Protein AF-A0A8J2LJI3-F1 (afdb_monomer_lite)

Structure (mmCIF, N/CA/C/O backbone):
data_AF-A0A8J2LJI3-F1
#
_entry.id   AF-A0A8J2LJI3-F1
#
loop_
_atom_site.group_PDB
_atom_site.id
_atom_site.type_symbol
_atom_site.label_atom_id
_atom_site.label_alt_id
_atom_site.label_comp_id
_atom_site.label_asym_id
_atom_site.label_entity_id
_atom_site.label_seq_id
_atom_site.pdbx_PDB_ins_code
_atom_site.Cartn_x
_atom_site.Cartn_y
_atom_site.Cartn_z
_atom_site.occupancy
_atom_site.B_iso_or_equiv
_atom_site.auth_seq_id
_atom_site.auth_comp_id
_atom_site.auth_asym_id
_atom_site.auth_atom_id
_atom_site.pdbx_PDB_model_num
ATOM 1 N N . MET A 1 1 ? -12.147 -5.013 14.996 1.00 59.78 1 MET A N 1
ATOM 2 C CA . MET A 1 1 ? -11.585 -4.002 14.068 1.00 59.78 1 MET A CA 1
ATOM 3 C C . MET A 1 1 ? -12.174 -2.589 14.202 1.00 59.78 1 MET A C 1
ATOM 5 O O . MET A 1 1 ? -11.550 -1.681 13.674 1.00 59.78 1 MET A O 1
ATOM 9 N N . GLY A 1 2 ? -13.312 -2.372 14.882 1.00 60.56 2 GLY A N 1
ATOM 10 C CA . GLY A 1 2 ? -14.102 -1.127 14.779 1.00 60.56 2 GLY A CA 1
ATOM 11 C C . GLY A 1 2 ? -13.664 0.107 15.585 1.00 60.56 2 GLY A C 1
ATOM 12 O O . GLY A 1 2 ? -14.328 1.127 15.462 1.00 60.56 2 GLY A O 1
ATOM 13 N N . ASP A 1 3 ? -12.572 0.053 16.354 1.00 86.00 3 ASP A N 1
ATOM 14 C CA . ASP A 1 3 ? -12.211 1.134 17.299 1.00 86.00 3 ASP A CA 1
ATOM 15 C C . ASP A 1 3 ? -10.956 1.935 16.895 1.00 86.00 3 ASP A C 1
ATOM 17 O O . ASP A 1 3 ? -10.432 2.722 17.683 1.00 86.00 3 ASP A O 1
ATOM 21 N N . PHE A 1 4 ? -10.426 1.714 15.685 1.00 94.50 4 PHE A N 1
ATOM 22 C CA . PHE A 1 4 ? -9.164 2.313 15.241 1.00 94.50 4 PHE A CA 1
ATOM 23 C C . PHE A 1 4 ? -9.237 2.843 13.809 1.00 94.50 4 PHE A C 1
ATOM 25 O O . PHE A 1 4 ? -9.877 2.260 12.937 1.00 94.50 4 PHE A O 1
ATOM 32 N N . TYR A 1 5 ? -8.485 3.911 13.573 1.00 95.69 5 TYR A N 1
ATOM 33 C CA . TYR A 1 5 ? -8.120 4.430 12.266 1.00 95.69 5 TYR A CA 1
ATOM 34 C C . TYR A 1 5 ? -6.798 3.811 11.818 1.00 95.69 5 TYR A C 1
ATOM 36 O O . TYR A 1 5 ? -5.871 3.644 12.619 1.00 95.69 5 TYR A O 1
ATOM 44 N N . TYR A 1 6 ? -6.707 3.520 10.524 1.00 96.94 6 TYR A N 1
ATOM 45 C CA . TYR A 1 6 ? -5.521 2.954 9.899 1.00 96.94 6 TYR A CA 1
ATOM 46 C C . TYR A 1 6 ? -5.022 3.876 8.796 1.00 96.94 6 TYR A C 1
ATOM 48 O O . TYR A 1 6 ? -5.818 4.426 8.039 1.00 96.94 6 TYR A O 1
ATOM 56 N N . LEU A 1 7 ? -3.705 4.030 8.706 1.00 97.69 7 LEU A N 1
ATOM 57 C CA . LEU A 1 7 ? -3.050 4.809 7.662 1.00 97.69 7 LEU A CA 1
ATOM 58 C C . LEU A 1 7 ? -1.906 3.980 7.079 1.00 97.69 7 LEU A C 1
ATOM 60 O O . LEU A 1 7 ? -0.975 3.624 7.799 1.00 97.69 7 LEU A O 1
ATOM 64 N N . ALA A 1 8 ? -1.989 3.670 5.789 1.00 98.06 8 ALA A N 1
ATOM 65 C CA . ALA A 1 8 ? -0.922 3.024 5.036 1.00 98.06 8 ALA A CA 1
ATOM 66 C C . ALA A 1 8 ? -0.092 4.100 4.328 1.00 98.06 8 ALA A C 1
ATOM 68 O O . ALA A 1 8 ? -0.652 4.952 3.641 1.00 98.06 8 ALA A O 1
ATOM 69 N N . ILE A 1 9 ? 1.228 4.087 4.511 1.00 97.81 9 ILE A N 1
ATOM 70 C CA . ILE A 1 9 ? 2.137 5.043 3.869 1.00 97.81 9 ILE A CA 1
ATOM 71 C C . ILE A 1 9 ? 3.391 4.361 3.346 1.00 97.81 9 ILE A C 1
ATOM 73 O O . ILE A 1 9 ? 3.904 3.412 3.944 1.00 97.81 9 ILE A O 1
ATOM 77 N N . SER A 1 10 ? 3.923 4.925 2.271 1.00 98.06 10 SER A N 1
ATOM 78 C CA . SER A 1 10 ? 5.259 4.618 1.783 1.00 98.06 10 SER A CA 1
ATOM 79 C C . SER A 1 10 ? 6.309 5.297 2.659 1.00 98.06 10 SER A C 1
ATOM 81 O O . SER A 1 10 ? 6.195 6.467 3.029 1.00 98.06 10 SER A O 1
ATOM 83 N N . THR A 1 11 ? 7.342 4.549 3.009 1.00 98.06 11 THR A N 1
ATOM 84 C CA . THR A 1 11 ? 8.445 4.959 3.885 1.00 98.06 11 THR A CA 1
ATOM 85 C C . THR A 1 11 ? 9.757 4.400 3.343 1.00 98.06 11 THR A C 1
ATOM 87 O O . THR A 1 11 ? 9.746 3.669 2.355 1.00 98.06 11 THR A O 1
ATOM 90 N N . ASN A 1 12 ? 10.887 4.764 3.962 1.00 97.81 12 ASN A N 1
ATOM 91 C CA . ASN A 1 12 ? 12.211 4.271 3.569 1.00 97.81 12 ASN A CA 1
ATOM 92 C C . ASN A 1 12 ? 12.487 4.463 2.065 1.00 97.81 12 ASN A C 1
ATOM 94 O O . ASN A 1 12 ? 12.695 3.501 1.333 1.00 97.81 12 ASN A O 1
ATOM 98 N N . LEU A 1 13 ? 12.403 5.717 1.604 1.00 97.19 13 LEU A N 1
ATOM 99 C CA . LEU A 1 13 ? 12.570 6.073 0.188 1.00 97.19 13 LEU A CA 1
ATOM 100 C C . LEU A 1 13 ? 11.671 5.242 -0.747 1.00 97.19 13 LEU A C 1
ATOM 102 O O . LEU A 1 13 ? 12.104 4.828 -1.812 1.00 97.19 13 LEU A O 1
ATOM 106 N N . GLU A 1 14 ? 10.426 4.994 -0.324 1.00 98.12 14 GLU A N 1
ATOM 107 C CA . GLU A 1 14 ? 9.416 4.269 -1.108 1.00 98.12 14 GLU A C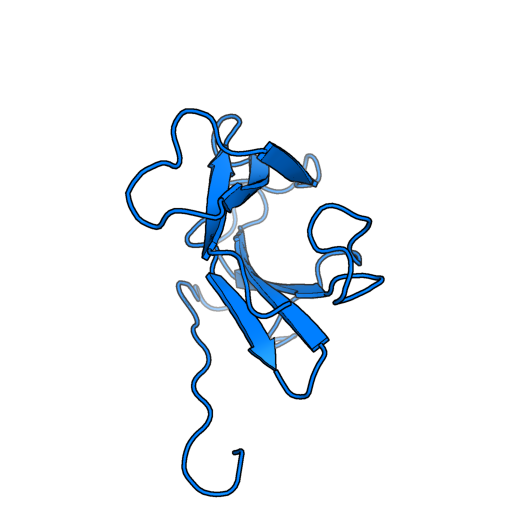A 1
ATOM 108 C C . GLU A 1 14 ? 9.735 2.778 -1.318 1.00 98.12 14 GLU A C 1
ATOM 110 O O . GLU A 1 14 ? 9.304 2.175 -2.300 1.00 98.12 14 GLU A O 1
ATOM 115 N N . HIS A 1 15 ? 10.448 2.160 -0.371 1.00 98.44 15 HIS A N 1
ATOM 116 C CA . HIS A 1 15 ? 10.664 0.709 -0.330 1.00 98.44 15 HIS A CA 1
ATOM 117 C C . HIS A 1 15 ? 9.806 -0.014 0.711 1.00 98.44 15 HIS A C 1
ATOM 119 O O . HIS A 1 15 ? 9.561 -1.213 0.573 1.00 98.44 15 HIS A O 1
ATOM 125 N N . ASP A 1 16 ? 9.324 0.700 1.730 1.00 98.75 16 ASP A N 1
ATOM 126 C CA . ASP A 1 16 ? 8.562 0.108 2.829 1.00 98.75 16 ASP A CA 1
ATOM 127 C C . ASP A 1 16 ? 7.121 0.607 2.845 1.00 98.75 16 ASP A C 1
ATOM 129 O O . ASP A 1 16 ? 6.868 1.814 2.898 1.00 98.75 16 ASP A O 1
ATOM 133 N N . LEU A 1 17 ? 6.178 -0.331 2.906 1.00 98.75 17 LEU A N 1
ATOM 134 C CA . LEU A 1 17 ? 4.787 -0.074 3.246 1.00 98.75 17 LEU A CA 1
ATOM 135 C C . LEU A 1 17 ? 4.645 -0.143 4.767 1.00 98.75 17 LEU A C 1
ATOM 137 O O . LEU A 1 17 ? 4.669 -1.223 5.365 1.00 98.75 17 LEU A O 1
ATOM 141 N N . THR A 1 18 ? 4.485 1.018 5.400 1.00 98.75 18 THR A N 1
ATOM 142 C CA . THR A 1 18 ? 4.253 1.125 6.842 1.00 98.75 18 THR A CA 1
ATOM 143 C C . THR A 1 18 ? 2.771 1.336 7.122 1.00 98.75 18 THR A C 1
ATOM 145 O O . THR A 1 18 ? 2.169 2.298 6.644 1.00 98.75 18 THR A O 1
ATOM 148 N N . LEU A 1 19 ? 2.193 0.463 7.947 1.00 98.56 19 LEU A N 1
ATOM 149 C CA . LEU A 1 19 ? 0.840 0.605 8.468 1.00 98.56 19 LEU A CA 1
ATOM 150 C C . LEU A 1 19 ? 0.880 1.241 9.858 1.00 98.56 19 LEU A C 1
ATOM 152 O O . LEU A 1 19 ? 1.571 0.754 10.753 1.00 98.56 19 LEU A O 1
ATOM 156 N N . LEU A 1 20 ? 0.120 2.317 10.039 1.00 98.31 20 LEU A N 1
ATOM 157 C CA . LEU A 1 20 ? -0.086 2.995 11.311 1.00 98.31 20 LEU A CA 1
ATOM 158 C C . LEU A 1 20 ? -1.500 2.713 11.815 1.00 98.31 20 LEU A C 1
ATOM 160 O O . LEU A 1 20 ? -2.448 2.687 11.032 1.00 98.31 20 LEU A O 1
ATOM 164 N N . LYS A 1 21 ? -1.641 2.560 13.131 1.00 96.69 21 LYS A N 1
ATOM 165 C CA . LYS A 1 21 ? -2.905 2.313 13.830 1.00 96.69 21 LYS A CA 1
ATOM 166 C C . LYS A 1 21 ? -3.077 3.334 14.952 1.00 96.69 21 LYS A C 1
ATOM 168 O O . LYS A 1 21 ? -2.208 3.464 15.815 1.00 96.69 21 LYS A O 1
ATOM 173 N N . SER A 1 22 ? -4.204 4.042 14.966 1.00 96.38 22 SER A N 1
ATOM 174 C CA . SER A 1 22 ? -4.508 5.049 15.989 1.00 96.38 22 SER A CA 1
ATOM 175 C C . SER A 1 22 ? -5.971 4.999 16.421 1.00 96.38 22 SER A C 1
ATOM 177 O O . SER A 1 22 ? -6.839 4.873 15.563 1.00 96.38 22 SER A O 1
ATOM 179 N N . PRO A 1 23 ? -6.296 5.144 17.718 1.00 95.00 23 PRO A N 1
ATOM 180 C CA . PRO A 1 23 ? -7.682 5.328 18.150 1.00 95.00 23 PRO A CA 1
ATOM 181 C C . PRO A 1 23 ? -8.226 6.728 17.802 1.00 95.00 23 PRO A C 1
ATOM 183 O O . PRO A 1 23 ? -9.422 6.973 17.922 1.00 95.00 23 PRO A O 1
ATOM 186 N N . TYR A 1 24 ? -7.370 7.657 17.353 1.00 94.25 24 TYR A N 1
ATOM 187 C CA . TYR A 1 24 ? -7.747 9.037 17.052 1.00 94.25 24 TYR A CA 1
ATOM 188 C C . TYR A 1 24 ? -7.389 9.415 15.615 1.00 94.25 24 TYR A C 1
ATOM 190 O O . TYR A 1 24 ? -6.217 9.391 15.236 1.00 94.25 24 TYR A O 1
ATOM 198 N N . LEU A 1 25 ? -8.379 9.886 14.852 1.00 93.56 25 LEU A N 1
ATOM 199 C CA . LEU A 1 25 ? -8.178 10.381 13.485 1.00 93.56 25 LEU A CA 1
ATOM 200 C C . LEU A 1 25 ? -7.138 11.513 13.417 1.00 93.56 25 LEU A C 1
ATOM 202 O O . LEU A 1 25 ? -6.392 11.630 12.451 1.00 93.56 25 LEU A O 1
ATOM 206 N N . THR A 1 26 ? -7.067 12.345 14.457 1.00 95.06 26 THR A N 1
ATOM 207 C CA . THR A 1 26 ? -6.221 13.545 14.503 1.00 95.06 26 THR A CA 1
ATOM 208 C C . THR A 1 26 ? -4.802 13.295 15.014 1.00 95.06 26 THR A C 1
ATOM 210 O O . THR A 1 26 ? -3.984 14.215 14.994 1.00 95.06 26 THR A O 1
ATOM 213 N N . ASN A 1 27 ? -4.471 12.081 15.473 1.00 93.50 27 ASN A N 1
ATOM 214 C CA . ASN A 1 27 ? -3.158 11.794 16.048 1.00 93.50 27 ASN A CA 1
ATOM 215 C C . ASN A 1 27 ? -2.526 10.533 15.454 1.00 93.50 27 ASN A C 1
ATOM 217 O O . ASN A 1 27 ? -2.688 9.433 15.977 1.00 93.50 27 ASN A O 1
ATOM 221 N N . PHE A 1 28 ? -1.730 10.730 14.403 1.00 96.19 28 PHE A N 1
ATOM 222 C CA . PHE A 1 28 ? -0.855 9.702 13.832 1.00 96.19 28 PHE A CA 1
ATOM 223 C C . PHE A 1 28 ? 0.629 9.889 14.177 1.00 96.19 28 PHE A C 1
ATOM 225 O O . PHE A 1 28 ? 1.442 9.010 13.901 1.00 96.19 28 PHE A O 1
ATOM 232 N N . ARG A 1 29 ? 1.003 10.999 14.833 1.00 93.56 29 ARG A N 1
ATOM 233 C CA . ARG A 1 29 ? 2.402 11.265 15.217 1.00 93.56 29 ARG A CA 1
ATOM 234 C C . ARG A 1 29 ? 2.945 10.185 16.154 1.00 93.56 29 ARG A C 1
ATOM 236 O O . ARG A 1 29 ? 4.047 9.691 15.933 1.00 93.56 29 ARG A O 1
ATOM 243 N N . ASN A 1 30 ? 2.129 9.784 17.129 1.00 91.69 30 ASN A N 1
ATOM 244 C CA . ASN A 1 30 ? 2.469 8.780 18.141 1.00 91.69 30 ASN A CA 1
ATOM 245 C C . ASN A 1 30 ? 1.749 7.440 17.914 1.00 91.69 30 ASN A C 1
ATOM 247 O O . ASN A 1 30 ? 1.650 6.639 18.839 1.00 91.69 30 ASN A O 1
ATOM 251 N N . ALA A 1 31 ? 1.198 7.217 16.717 1.00 96.44 31 ALA A N 1
ATOM 252 C CA . ALA A 1 31 ? 0.504 5.974 16.405 1.00 96.44 31 ALA A CA 1
ATOM 253 C C . ALA A 1 31 ? 1.468 4.782 16.435 1.00 96.44 31 ALA A C 1
ATOM 255 O O . ALA A 1 31 ? 2.624 4.887 16.002 1.00 96.44 31 ALA A O 1
ATOM 256 N N . GLU A 1 32 ? 0.955 3.645 16.903 1.00 96.69 32 GLU A N 1
ATOM 257 C CA . GLU A 1 32 ? 1.617 2.357 16.733 1.00 96.69 32 GLU A CA 1
ATOM 258 C C . GLU A 1 32 ? 1.798 2.111 15.232 1.00 96.69 32 GLU A C 1
ATOM 260 O O . GLU A 1 32 ? 0.888 2.381 14.442 1.00 96.69 32 GLU A O 1
ATOM 265 N N . ARG A 1 33 ? 2.982 1.653 14.820 1.00 97.50 33 ARG A N 1
ATOM 266 C CA . ARG A 1 33 ? 3.298 1.461 13.405 1.00 97.50 33 ARG A CA 1
ATOM 267 C C . ARG A 1 33 ? 4.129 0.215 13.172 1.00 97.50 33 ARG A C 1
ATOM 269 O O . ARG A 1 33 ? 4.964 -0.132 14.006 1.00 97.50 33 ARG A O 1
ATOM 276 N N . ARG A 1 34 ? 3.951 -0.403 12.009 1.00 98.56 34 ARG A N 1
ATOM 277 C CA . ARG A 1 34 ? 4.755 -1.541 11.565 1.00 98.56 34 ARG A CA 1
ATOM 278 C C . ARG A 1 34 ? 4.987 -1.490 10.062 1.00 98.56 34 ARG A C 1
ATOM 280 O O . ARG A 1 34 ? 4.064 -1.180 9.315 1.00 98.56 34 ARG A O 1
ATOM 287 N N . VAL A 1 35 ? 6.194 -1.849 9.631 1.00 98.81 35 VAL A N 1
ATOM 288 C CA . VAL A 1 35 ? 6.454 -2.191 8.227 1.00 98.81 35 VAL A CA 1
ATOM 289 C C . VAL A 1 35 ? 5.790 -3.536 7.947 1.00 98.81 35 VAL A C 1
ATOM 291 O O . VAL A 1 35 ? 6.157 -4.548 8.545 1.00 98.81 35 VAL A O 1
ATOM 294 N N . VAL A 1 36 ? 4.774 -3.531 7.090 1.00 98.69 36 VAL A N 1
ATOM 295 C CA . VAL A 1 36 ? 3.986 -4.727 6.749 1.00 98.69 36 VAL A CA 1
ATOM 296 C C . VAL A 1 36 ? 4.418 -5.349 5.424 1.00 98.69 36 VAL A C 1
ATOM 298 O O . VAL A 1 36 ? 4.117 -6.509 5.165 1.00 98.69 36 VAL A O 1
ATOM 301 N N . TYR A 1 37 ? 5.159 -4.602 4.607 1.00 98.81 37 TYR A N 1
ATOM 302 C CA . TYR A 1 37 ? 5.775 -5.096 3.384 1.00 98.81 37 TYR A CA 1
ATOM 303 C C . TYR A 1 37 ? 7.004 -4.255 3.029 1.00 98.81 37 TYR A C 1
ATOM 305 O O . TYR A 1 37 ? 6.971 -3.032 3.156 1.00 98.81 37 TYR A O 1
ATOM 313 N N . THR A 1 38 ? 8.052 -4.917 2.544 1.00 98.69 38 THR A N 1
ATOM 314 C CA . THR A 1 38 ? 9.260 -4.294 1.989 1.00 98.69 38 THR A CA 1
ATOM 315 C C . THR A 1 38 ? 9.459 -4.824 0.577 1.00 98.69 38 THR A C 1
ATOM 317 O O . THR A 1 38 ? 9.380 -6.033 0.344 1.00 98.69 38 THR A O 1
ATOM 320 N N . THR A 1 39 ? 9.712 -3.934 -0.379 1.00 98.25 39 THR A N 1
ATOM 321 C CA . THR A 1 39 ? 9.975 -4.316 -1.771 1.00 98.25 39 THR A CA 1
ATOM 322 C C . THR A 1 39 ? 11.237 -5.174 -1.891 1.00 98.25 39 THR A C 1
ATOM 324 O O . THR A 1 39 ? 12.226 -4.931 -1.201 1.00 98.25 39 THR A O 1
ATOM 327 N N . GLY A 1 40 ? 11.251 -6.127 -2.828 1.00 97.50 40 GLY A N 1
ATOM 328 C CA . GLY A 1 40 ? 12.494 -6.795 -3.232 1.00 97.50 40 GLY A CA 1
ATOM 329 C C . GLY A 1 40 ? 13.473 -5.831 -3.917 1.00 97.50 40 GLY A C 1
ATOM 330 O O . GLY A 1 40 ? 13.062 -4.795 -4.429 1.00 97.50 40 GLY A O 1
ATOM 331 N N . SER A 1 41 ? 14.759 -6.191 -3.983 1.00 96.56 41 SER A N 1
ATOM 332 C CA . SER A 1 41 ? 15.837 -5.339 -4.528 1.00 96.56 41 SER A CA 1
ATOM 333 C C . SER A 1 41 ? 15.641 -4.887 -5.976 1.00 96.56 41 SER A C 1
ATOM 335 O O . SER A 1 41 ? 16.210 -3.878 -6.389 1.00 96.56 41 SER A O 1
ATOM 337 N N . ASP A 1 42 ? 14.867 -5.648 -6.744 1.00 97.44 42 ASP A N 1
ATOM 338 C CA . ASP A 1 42 ? 14.603 -5.383 -8.159 1.00 97.44 42 ASP A CA 1
ATOM 339 C C . ASP A 1 42 ? 13.402 -4.452 -8.364 1.00 97.44 42 ASP A C 1
ATOM 341 O O . ASP A 1 42 ? 13.093 -4.100 -9.502 1.00 97.44 42 ASP A O 1
ATOM 345 N N . PHE A 1 43 ? 12.724 -4.066 -7.278 1.00 98.25 43 PHE A N 1
ATOM 346 C CA . PHE A 1 43 ? 11.560 -3.191 -7.271 1.00 98.25 43 PHE A CA 1
ATOM 347 C C . PHE A 1 43 ? 11.870 -1.837 -6.624 1.00 98.25 43 PHE A C 1
ATOM 349 O O . PHE A 1 43 ? 12.751 -1.712 -5.773 1.00 98.25 43 PHE A O 1
ATOM 356 N N . GLU A 1 44 ? 11.122 -0.820 -7.037 1.00 98.12 44 GLU A N 1
ATOM 357 C CA . GLU A 1 44 ? 11.232 0.557 -6.560 1.00 98.12 44 GLU A CA 1
ATOM 358 C C . GLU A 1 44 ? 9.887 1.291 -6.680 1.00 98.12 44 GLU A C 1
ATOM 360 O O . GLU A 1 44 ? 8.922 0.755 -7.241 1.00 98.12 44 GLU A O 1
ATOM 365 N N . ASN A 1 45 ? 9.848 2.517 -6.147 1.00 98.31 45 ASN A N 1
ATOM 366 C CA . ASN A 1 45 ? 8.732 3.454 -6.254 1.00 98.31 45 ASN A CA 1
ATOM 367 C C . ASN A 1 45 ? 7.401 2.874 -5.733 1.00 98.31 45 ASN A C 1
ATOM 369 O O . ASN A 1 45 ? 6.398 2.856 -6.454 1.00 98.31 45 ASN A O 1
ATOM 373 N N . LEU A 1 46 ? 7.385 2.363 -4.492 1.00 98.75 46 LEU A N 1
ATOM 374 C CA . LEU A 1 46 ? 6.154 1.911 -3.839 1.00 98.75 46 LEU A CA 1
ATOM 375 C C . LEU A 1 46 ? 5.252 3.114 -3.559 1.00 98.75 46 LEU A C 1
ATOM 377 O O . LEU A 1 46 ? 5.539 3.907 -2.662 1.00 98.75 46 LEU A O 1
ATOM 381 N N . TRP A 1 47 ? 4.149 3.245 -4.292 1.00 98.56 47 TRP A N 1
ATOM 382 C CA . TRP A 1 47 ? 3.281 4.427 -4.266 1.00 98.56 47 TRP A CA 1
ATOM 383 C C . TRP A 1 47 ? 1.835 4.116 -3.869 1.00 98.56 47 TRP A C 1
ATOM 385 O O . TRP A 1 47 ? 1.346 2.998 -4.060 1.00 98.56 47 TRP A O 1
ATOM 395 N N . ALA A 1 48 ? 1.169 5.155 -3.346 1.00 98.19 48 ALA A N 1
ATOM 396 C CA . ALA A 1 48 ? -0.284 5.269 -3.175 1.00 98.19 48 ALA A CA 1
ATOM 397 C C . ALA A 1 48 ? -0.951 4.037 -2.536 1.00 98.19 48 ALA A C 1
ATOM 399 O O . ALA A 1 48 ? -1.852 3.426 -3.102 1.00 98.19 48 ALA A O 1
ATOM 400 N N . SER A 1 49 ? -0.474 3.642 -1.354 1.00 98.44 49 SER A N 1
ATOM 401 C CA . SER A 1 49 ? -1.046 2.501 -0.638 1.00 98.44 49 SER A CA 1
ATOM 402 C C . SER A 1 49 ? -2.421 2.821 -0.043 1.00 98.44 49 SER A C 1
ATOM 404 O O . SER A 1 49 ? -2.555 3.776 0.719 1.00 98.44 49 SER A O 1
ATOM 406 N N . GLU A 1 50 ? -3.415 1.974 -0.297 1.00 98.44 50 GLU A N 1
ATOM 407 C CA . GLU A 1 50 ? -4.761 2.067 0.269 1.00 98.44 50 GLU A CA 1
ATOM 408 C C . GLU A 1 50 ? -5.156 0.788 1.006 1.00 98.44 50 GLU A C 1
ATOM 410 O O . GLU A 1 50 ? -5.064 -0.313 0.462 1.00 98.44 50 GLU A O 1
ATOM 415 N N . ILE A 1 51 ? -5.650 0.932 2.237 1.00 97.75 51 ILE A N 1
ATOM 416 C CA . ILE A 1 51 ? -6.116 -0.177 3.074 1.00 97.75 51 ILE A CA 1
ATOM 417 C C . ILE A 1 51 ? -7.639 -0.319 3.008 1.00 97.75 51 ILE A C 1
ATOM 419 O O . ILE A 1 51 ? -8.366 0.651 3.203 1.00 97.75 51 ILE A O 1
ATOM 423 N N . HIS A 1 52 ? -8.124 -1.542 2.790 1.00 96.94 52 HIS A N 1
ATOM 424 C CA . HIS A 1 52 ? -9.548 -1.838 2.625 1.00 96.94 52 HIS A CA 1
ATOM 425 C C . HIS A 1 52 ? -9.951 -3.101 3.389 1.00 96.94 52 HIS A C 1
ATOM 427 O O . HIS A 1 52 ? -9.302 -4.142 3.273 1.00 96.94 52 HIS A O 1
ATOM 433 N N . LEU A 1 53 ? -11.052 -3.024 4.142 1.00 94.44 53 LEU A N 1
ATOM 434 C CA . LEU A 1 53 ? -11.706 -4.186 4.748 1.00 94.44 53 LEU A CA 1
ATOM 435 C C . LEU A 1 53 ? -12.822 -4.667 3.815 1.00 94.44 53 LEU A C 1
ATOM 437 O O . LEU A 1 53 ? -13.865 -4.030 3.705 1.00 94.44 53 LEU A O 1
ATOM 441 N N . ILE A 1 54 ? -12.607 -5.800 3.154 1.00 94.19 54 ILE A N 1
ATOM 442 C CA . ILE A 1 54 ? -13.499 -6.347 2.128 1.00 94.19 54 ILE A CA 1
ATOM 443 C C . ILE A 1 54 ? -13.941 -7.735 2.584 1.00 94.19 54 ILE A C 1
ATOM 445 O O . ILE A 1 54 ? -13.116 -8.628 2.750 1.00 94.19 54 ILE A O 1
ATOM 449 N N . GLN A 1 55 ? -15.246 -7.920 2.812 1.00 91.75 55 GLN A N 1
ATOM 450 C CA . GLN A 1 55 ? -15.833 -9.205 3.237 1.00 91.75 55 GLN A CA 1
ATOM 451 C C . GLN A 1 55 ? -15.125 -9.829 4.463 1.00 91.75 55 GLN A C 1
ATOM 453 O O . GLN A 1 55 ? -14.907 -11.036 4.540 1.00 91.75 55 GLN A O 1
ATOM 458 N N . GLY A 1 56 ? -14.742 -8.989 5.431 1.00 92.75 56 GLY A N 1
ATOM 459 C CA . GLY A 1 56 ? -14.058 -9.415 6.658 1.00 92.75 56 GLY A CA 1
ATOM 460 C C . GLY A 1 56 ? -12.561 -9.698 6.502 1.00 92.75 56 GLY A C 1
ATOM 461 O O . GLY A 1 56 ? -11.931 -10.099 7.473 1.00 92.75 56 GLY A O 1
ATOM 462 N N . GLN A 1 57 ? -11.985 -9.476 5.319 1.00 96.00 57 GLN A N 1
ATOM 463 C CA . GLN A 1 57 ? -10.558 -9.625 5.040 1.00 96.00 57 GLN A CA 1
ATOM 464 C C . GLN A 1 57 ? -9.912 -8.261 4.797 1.00 96.00 57 GLN A C 1
ATOM 466 O O . GLN A 1 57 ? -10.523 -7.374 4.203 1.00 96.00 57 GLN A O 1
ATOM 471 N N . LEU A 1 58 ? -8.678 -8.088 5.265 1.00 97.00 58 LEU A N 1
ATOM 472 C CA . LEU A 1 58 ? -7.962 -6.821 5.168 1.00 97.00 58 LEU A CA 1
ATOM 473 C C . LEU A 1 58 ? -6.932 -6.877 4.041 1.00 97.00 58 LEU A C 1
ATOM 475 O O . LEU A 1 58 ? -6.083 -7.769 4.015 1.00 97.00 58 LEU A O 1
ATOM 479 N N . TYR A 1 59 ? -7.004 -5.906 3.139 1.00 98.38 59 TYR A N 1
ATOM 480 C CA . TYR A 1 59 ? -6.139 -5.795 1.972 1.00 98.38 59 TYR A CA 1
ATOM 481 C C . TYR A 1 59 ? -5.445 -4.444 1.956 1.00 98.38 59 TYR A C 1
ATOM 483 O O . TYR A 1 59 ? -6.031 -3.450 2.384 1.00 98.38 59 TYR A O 1
ATOM 491 N N . ILE A 1 60 ? -4.225 -4.405 1.423 1.00 98.62 60 ILE A N 1
ATOM 492 C CA . ILE A 1 60 ? -3.577 -3.155 1.037 1.00 98.62 60 ILE A CA 1
ATOM 493 C C . ILE A 1 60 ? -3.245 -3.223 -0.448 1.00 98.62 60 ILE A C 1
ATOM 495 O O . ILE A 1 60 ? -2.509 -4.112 -0.883 1.00 98.62 60 ILE A O 1
ATOM 499 N N . TYR A 1 61 ? -3.812 -2.288 -1.201 1.00 98.62 61 TYR A N 1
ATOM 500 C CA . TYR A 1 61 ? -3.564 -2.070 -2.621 1.00 98.62 61 TYR A CA 1
ATOM 501 C C . TYR A 1 61 ? -2.508 -0.989 -2.765 1.00 98.62 61 TYR A C 1
ATOM 503 O O . TYR A 1 61 ? -2.543 -0.006 -2.038 1.00 98.62 61 TYR A O 1
ATOM 511 N N . PHE A 1 62 ? -1.550 -1.173 -3.659 1.00 98.75 62 PHE A N 1
ATOM 512 C CA . PHE A 1 62 ? -0.477 -0.211 -3.894 1.00 98.75 62 PHE A CA 1
ATOM 513 C C . PHE A 1 62 ? 0.107 -0.437 -5.282 1.00 98.75 62 PHE A C 1
ATOM 515 O O . PHE A 1 62 ? -0.262 -1.383 -5.987 1.00 98.75 62 PHE A O 1
ATOM 522 N N . THR A 1 63 ? 1.050 0.406 -5.681 1.00 98.56 63 THR A N 1
ATOM 523 C CA . THR A 1 63 ? 1.790 0.217 -6.931 1.00 98.56 63 THR A CA 1
ATOM 524 C C . THR A 1 63 ? 3.282 0.222 -6.693 1.00 98.56 63 THR A C 1
ATOM 526 O O . THR A 1 63 ? 3.753 0.792 -5.718 1.00 98.56 63 THR A O 1
ATOM 529 N N . MET A 1 64 ? 4.017 -0.458 -7.564 1.00 98.38 64 MET A N 1
ATOM 530 C CA . MET A 1 64 ? 5.478 -0.426 -7.631 1.00 98.38 64 MET A CA 1
ATOM 531 C C . MET A 1 64 ? 5.910 -0.826 -9.045 1.00 98.38 64 MET A C 1
ATOM 533 O O . MET A 1 64 ? 5.118 -1.404 -9.801 1.00 98.38 64 MET A O 1
ATOM 537 N N . ASN A 1 65 ? 7.157 -0.550 -9.414 1.00 98.06 65 ASN A N 1
ATOM 538 C CA . ASN A 1 65 ? 7.740 -1.013 -10.674 1.00 98.06 65 ASN A CA 1
ATOM 539 C C . ASN A 1 65 ? 9.008 -1.822 -10.425 1.00 98.06 65 ASN A C 1
ATOM 541 O O . ASN A 1 65 ? 9.650 -1.706 -9.384 1.00 98.06 65 ASN A O 1
ATOM 545 N N . ARG A 1 66 ? 9.376 -2.645 -11.409 1.00 97.12 66 ARG A N 1
ATOM 546 C CA . ARG A 1 66 ? 10.746 -3.149 -11.492 1.00 97.12 66 ARG A CA 1
ATOM 547 C C . ARG A 1 66 ? 11.656 -2.032 -11.986 1.00 97.12 66 ARG A C 1
ATOM 549 O O . ARG A 1 66 ? 11.226 -1.214 -12.800 1.00 97.12 66 ARG A O 1
ATOM 556 N N . ARG A 1 67 ? 12.910 -2.027 -11.542 1.00 97.06 67 ARG A N 1
ATOM 557 C CA . ARG A 1 67 ? 13.923 -1.075 -12.017 1.00 97.06 67 ARG A CA 1
ATOM 558 C C . ARG A 1 67 ? 13.994 -1.070 -13.544 1.00 97.06 67 ARG A C 1
ATOM 560 O O . ARG A 1 67 ? 14.166 -2.121 -14.157 1.00 97.06 67 ARG A O 1
ATOM 567 N N . GLY A 1 68 ? 13.874 0.114 -14.141 1.00 96.31 68 GLY A N 1
ATOM 568 C CA . GLY A 1 68 ? 13.887 0.290 -15.599 1.00 96.31 68 GLY A CA 1
ATOM 569 C C . GLY A 1 68 ? 12.570 -0.044 -16.316 1.00 96.31 68 GLY A C 1
ATOM 570 O O . GLY A 1 68 ? 12.544 -0.038 -17.543 1.00 96.31 68 GLY A O 1
ATOM 571 N N . ASP A 1 69 ? 11.492 -0.314 -15.577 1.00 96.31 69 ASP A N 1
ATOM 572 C CA . ASP A 1 69 ? 10.138 -0.526 -16.100 1.00 96.31 69 ASP A CA 1
ATOM 573 C C . ASP A 1 69 ? 9.152 0.487 -15.483 1.00 96.31 69 ASP A C 1
ATOM 575 O O . ASP A 1 69 ? 9.506 1.345 -14.677 1.00 96.31 69 ASP A O 1
ATOM 579 N N . THR A 1 70 ? 7.892 0.385 -15.877 1.00 97.19 70 THR A N 1
ATOM 580 C CA . THR A 1 70 ? 6.761 1.221 -15.484 1.00 97.19 70 THR A CA 1
ATOM 581 C C . THR A 1 70 ? 5.908 0.541 -14.407 1.00 97.19 70 THR A C 1
ATOM 583 O O . THR A 1 70 ? 5.906 -0.685 -14.274 1.00 97.19 70 THR A O 1
ATOM 586 N N . HIS A 1 71 ? 5.150 1.323 -13.632 1.00 97.94 71 HIS A N 1
ATOM 587 C CA . HIS A 1 71 ? 4.320 0.817 -12.530 1.00 97.94 71 HIS A CA 1
ATOM 588 C C . HIS A 1 71 ? 3.270 -0.213 -12.935 1.00 97.94 71 HIS A C 1
ATOM 590 O O . HIS A 1 71 ? 2.668 -0.153 -14.017 1.00 97.94 71 HIS A O 1
ATOM 596 N N . ARG A 1 72 ? 3.014 -1.128 -11.996 1.00 97.88 72 ARG A N 1
ATOM 597 C CA . ARG A 1 72 ? 1.867 -2.039 -11.964 1.00 97.88 72 ARG A CA 1
ATOM 598 C C . ARG A 1 72 ? 1.224 -2.000 -10.582 1.00 97.88 72 ARG A C 1
ATOM 600 O O . ARG A 1 72 ? 1.861 -1.621 -9.600 1.00 97.88 72 ARG A O 1
ATOM 607 N N . MET A 1 73 ? -0.028 -2.442 -10.511 1.00 98.06 73 MET A N 1
ATOM 608 C CA . MET A 1 73 ? -0.762 -2.552 -9.252 1.00 98.06 73 MET A CA 1
ATOM 609 C C . MET A 1 73 ? -0.518 -3.905 -8.581 1.00 98.06 73 MET A C 1
ATOM 611 O O . MET A 1 73 ? -0.441 -4.945 -9.243 1.00 98.06 73 MET A O 1
ATOM 615 N N . TYR A 1 74 ? -0.443 -3.884 -7.258 1.00 98.38 74 TYR A N 1
ATOM 616 C CA . TYR A 1 74 ? -0.220 -5.038 -6.403 1.00 98.38 74 TYR A CA 1
ATOM 617 C C . TYR A 1 74 ? -1.168 -5.006 -5.208 1.00 98.38 74 TYR A C 1
ATOM 619 O O . TYR A 1 74 ? -1.689 -3.957 -4.828 1.00 98.38 74 TYR A O 1
ATOM 627 N N . VAL A 1 75 ? -1.377 -6.175 -4.611 1.00 98.62 75 VAL A N 1
ATOM 628 C CA . VAL A 1 75 ? -2.138 -6.325 -3.374 1.00 98.62 75 VAL A CA 1
ATOM 629 C C . VAL A 1 75 ? -1.425 -7.271 -2.414 1.00 98.62 75 VAL A C 1
ATOM 631 O O . VAL A 1 75 ? -0.862 -8.288 -2.829 1.00 98.62 75 VAL A O 1
ATOM 634 N N . ILE A 1 76 ? -1.479 -6.945 -1.126 1.00 98.75 76 ILE A N 1
ATOM 635 C CA . ILE A 1 76 ? -1.179 -7.856 -0.015 1.00 98.75 76 ILE A CA 1
ATOM 636 C C . ILE A 1 76 ? -2.431 -8.032 0.844 1.00 98.75 76 ILE A C 1
ATOM 638 O O . ILE A 1 76 ? -3.270 -7.132 0.927 1.00 98.75 76 ILE A O 1
ATOM 642 N N . ARG A 1 77 ? -2.562 -9.190 1.491 1.00 98.69 77 ARG A N 1
ATOM 643 C CA . ARG A 1 77 ? -3.657 -9.502 2.417 1.00 98.69 77 ARG A CA 1
ATOM 644 C C . ARG A 1 77 ? -3.084 -9.798 3.796 1.00 98.69 77 ARG A C 1
ATOM 646 O O . ARG A 1 77 ? -2.082 -10.503 3.886 1.00 98.69 77 ARG A O 1
ATOM 653 N N . ALA A 1 78 ? -3.721 -9.295 4.849 1.00 98.44 78 ALA A N 1
ATOM 654 C CA . ALA A 1 78 ? -3.342 -9.646 6.213 1.00 98.44 78 ALA A CA 1
ATOM 655 C C . ALA A 1 78 ? -3.508 -11.159 6.437 1.00 98.44 78 ALA A C 1
ATOM 657 O O . ALA A 1 78 ? -4.460 -11.763 5.933 1.00 98.44 78 ALA A O 1
ATOM 658 N N . ASP A 1 79 ? -2.605 -11.765 7.206 1.00 98.44 79 ASP A N 1
ATOM 659 C CA . ASP A 1 79 ? -2.729 -13.176 7.599 1.00 98.44 79 ASP A CA 1
ATOM 660 C C . ASP A 1 79 ? -3.884 -13.376 8.593 1.00 98.44 79 ASP A C 1
ATOM 662 O O . ASP A 1 79 ? -4.599 -14.376 8.534 1.00 98.44 79 ASP A O 1
ATOM 666 N N . ASP A 1 80 ? -4.096 -12.392 9.471 1.00 97.12 80 ASP A N 1
ATOM 667 C CA . ASP A 1 80 ? -5.248 -12.291 10.366 1.00 97.12 80 ASP A CA 1
ATOM 668 C C . ASP A 1 80 ? -5.836 -10.870 10.285 1.00 97.12 80 ASP A C 1
ATOM 670 O O . ASP A 1 80 ? -5.184 -9.914 10.719 1.00 97.12 80 ASP A O 1
ATOM 674 N N . PRO A 1 81 ? -7.070 -10.688 9.776 1.00 95.19 81 PRO A N 1
ATOM 675 C CA . PRO A 1 81 ? -7.702 -9.373 9.721 1.00 95.19 81 PRO A CA 1
ATOM 676 C C . PRO A 1 81 ? -7.908 -8.755 11.114 1.00 95.19 81 PRO A C 1
ATOM 678 O O . PRO A 1 81 ? -7.974 -7.538 11.232 1.00 95.19 81 PRO A O 1
ATOM 681 N N . ASN A 1 82 ? -7.954 -9.532 12.199 1.00 94.50 82 ASN A N 1
ATOM 682 C CA . ASN A 1 82 ? -8.057 -8.974 13.551 1.00 94.50 82 ASN A CA 1
ATOM 683 C C . ASN A 1 82 ? -6.719 -8.470 14.111 1.00 94.50 82 ASN A C 1
ATOM 685 O O . ASN A 1 82 ? -6.721 -7.749 15.113 1.00 94.50 82 ASN A O 1
ATOM 689 N N . ASN A 1 83 ? -5.602 -8.764 13.439 1.00 96.12 83 ASN A N 1
ATOM 690 C CA . ASN A 1 83 ? -4.273 -8.268 13.778 1.00 96.12 83 ASN A CA 1
ATOM 691 C C . ASN A 1 83 ? -3.592 -7.566 12.580 1.00 96.12 83 ASN A C 1
ATOM 693 O O . ASN A 1 83 ? -2.654 -8.107 11.994 1.00 96.12 83 ASN A O 1
ATOM 697 N N . PRO A 1 84 ? -4.000 -6.329 12.227 1.00 95.50 84 PRO A N 1
ATOM 698 C CA . PRO A 1 84 ? -3.466 -5.610 11.059 1.00 95.50 84 PRO A CA 1
ATOM 699 C C . PRO A 1 84 ? -1.969 -5.307 11.124 1.00 95.50 84 PRO A C 1
ATOM 701 O O . PRO A 1 84 ? -1.316 -5.169 10.095 1.00 95.50 84 PRO A O 1
ATOM 704 N N . LEU A 1 85 ? -1.413 -5.208 12.333 1.00 97.62 85 LEU A N 1
ATOM 705 C CA . LEU A 1 85 ? 0.024 -5.034 12.559 1.00 97.62 85 LEU A CA 1
ATOM 706 C C . LEU A 1 85 ? 0.747 -6.390 12.692 1.00 97.62 85 LEU A C 1
ATOM 708 O O . LEU A 1 85 ? 1.843 -6.462 13.247 1.00 97.62 85 LEU A O 1
ATOM 712 N N . GLY A 1 86 ? 0.120 -7.476 12.240 1.00 97.69 86 GLY A N 1
ATOM 713 C CA . GLY A 1 86 ? 0.679 -8.820 12.173 1.00 97.69 86 GLY A CA 1
ATOM 714 C C . GLY A 1 86 ? 1.408 -9.095 10.857 1.00 97.69 86 GLY A C 1
ATOM 715 O O . GLY A 1 86 ? 2.021 -8.203 10.268 1.00 97.69 86 GLY A O 1
ATOM 716 N N . GLY A 1 87 ? 1.374 -10.360 10.436 1.00 98.25 87 GLY A N 1
ATOM 717 C CA . GLY A 1 87 ? 1.919 -10.813 9.158 1.00 98.25 87 GLY A CA 1
ATOM 718 C C . GLY A 1 87 ? 0.990 -10.512 7.982 1.00 98.25 87 GLY A C 1
ATOM 719 O O . GLY A 1 87 ? -0.224 -10.356 8.147 1.00 98.25 87 GLY A O 1
ATOM 720 N N . TRP A 1 88 ? 1.592 -10.408 6.801 1.00 98.75 88 TRP A N 1
ATOM 721 C CA . TRP A 1 88 ? 0.916 -10.146 5.538 1.00 98.75 88 TRP A CA 1
ATOM 722 C C . TRP A 1 88 ? 1.459 -11.083 4.465 1.00 98.75 88 TRP A C 1
ATOM 724 O O . TRP A 1 88 ? 2.636 -11.453 4.472 1.00 98.75 88 TRP A O 1
ATOM 734 N N . SER A 1 89 ? 0.601 -11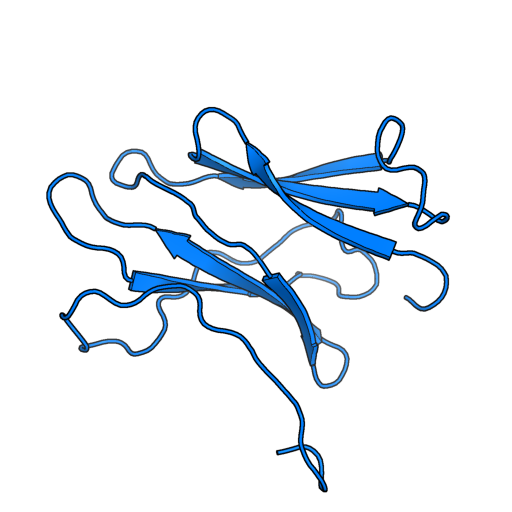.429 3.511 1.00 98.75 89 SER A N 1
ATOM 735 C CA . SER A 1 89 ? 0.969 -12.258 2.371 1.00 98.75 89 SER A CA 1
ATOM 736 C C . SER A 1 89 ? 2.053 -11.599 1.504 1.00 98.75 89 SER A C 1
ATOM 738 O O . SER A 1 89 ? 2.178 -10.372 1.488 1.00 98.75 89 SER A O 1
ATOM 740 N N . PRO A 1 90 ? 2.762 -12.374 0.663 1.00 98.38 90 PRO A N 1
ATOM 741 C CA . PRO A 1 90 ? 3.530 -11.807 -0.441 1.00 98.38 90 PRO A CA 1
ATOM 742 C C . PRO A 1 90 ? 2.658 -10.938 -1.360 1.00 98.38 90 PRO A C 1
ATOM 744 O O . PRO A 1 90 ? 1.451 -11.171 -1.499 1.00 98.38 90 PRO A O 1
ATOM 747 N N . ALA A 1 91 ? 3.284 -9.960 -2.018 1.00 98.31 91 ALA A N 1
ATOM 748 C CA . ALA A 1 91 ? 2.611 -9.102 -2.985 1.00 98.31 91 ALA A CA 1
ATOM 749 C C . ALA A 1 91 ? 2.169 -9.898 -4.218 1.00 98.31 91 ALA A C 1
ATOM 751 O O . ALA A 1 91 ? 2.971 -10.568 -4.871 1.00 98.31 91 ALA A O 1
ATOM 752 N N . THR A 1 92 ? 0.890 -9.785 -4.564 1.00 97.94 92 THR A N 1
ATOM 753 C CA . THR A 1 92 ? 0.314 -10.371 -5.778 1.00 97.94 92 THR A CA 1
ATOM 754 C C . THR A 1 92 ? 0.074 -9.274 -6.803 1.00 97.94 92 THR A C 1
ATOM 756 O O . THR A 1 92 ? -0.566 -8.271 -6.493 1.00 97.94 92 THR A O 1
ATOM 759 N N . ARG A 1 93 ? 0.576 -9.454 -8.029 1.00 96.62 93 ARG A N 1
ATOM 760 C CA . ARG A 1 93 ? 0.335 -8.519 -9.136 1.00 96.62 93 ARG A CA 1
ATOM 761 C C . ARG A 1 93 ? -1.126 -8.592 -9.577 1.00 96.62 93 ARG A C 1
ATOM 763 O O . ARG A 1 93 ? -1.636 -9.678 -9.850 1.00 96.62 93 ARG A O 1
ATOM 770 N N . LEU A 1 94 ? -1.771 -7.438 -9.696 1.00 96.50 94 LEU A N 1
ATOM 771 C CA . LEU A 1 94 ? -3.106 -7.316 -10.269 1.00 96.50 94 LEU A CA 1
ATOM 772 C C . LEU A 1 94 ? -3.029 -7.235 -11.795 1.00 96.50 94 LEU A C 1
ATOM 774 O O . LEU A 1 94 ? -2.052 -6.731 -12.348 1.00 96.50 94 LEU A O 1
ATOM 778 N N . LEU A 1 95 ? -4.078 -7.723 -12.463 1.00 92.50 95 LEU A N 1
ATOM 779 C CA . LEU A 1 95 ? -4.186 -7.754 -13.928 1.00 92.50 95 LEU A CA 1
ATOM 780 C C . LEU A 1 95 ? -2.951 -8.407 -14.591 1.00 92.50 95 LEU A C 1
ATOM 782 O O . LEU A 1 95 ? -2.245 -7.762 -15.372 1.00 92.50 95 LEU A O 1
ATOM 786 N N . PRO A 1 96 ? -2.636 -9.678 -14.266 1.00 89.12 96 PRO A N 1
ATOM 787 C CA . PRO A 1 96 ? -1.494 -10.358 -14.867 1.00 89.12 96 PRO A CA 1
ATOM 788 C C . PRO A 1 96 ? -1.627 -10.385 -16.399 1.00 89.12 96 PRO A C 1
ATOM 790 O O . PRO A 1 96 ? -2.695 -10.681 -16.930 1.00 89.12 96 PRO A O 1
ATOM 793 N N . GLY A 1 97 ? -0.542 -10.056 -17.106 1.00 89.12 97 GLY A N 1
ATOM 794 C CA . GLY A 1 97 ? -0.516 -9.934 -18.571 1.00 89.12 97 GLY A CA 1
ATOM 795 C C . GLY A 1 97 ? -0.869 -8.541 -19.108 1.00 89.12 97 GLY A C 1
ATOM 796 O O . GLY A 1 97 ? -0.670 -8.284 -20.292 1.00 89.12 97 GLY A O 1
ATOM 797 N N . HIS A 1 98 ? -1.344 -7.623 -18.261 1.00 90.75 98 HIS A N 1
ATOM 798 C CA . HIS A 1 98 ? -1.497 -6.218 -18.624 1.00 90.75 98 HIS A CA 1
ATOM 799 C C . HIS A 1 98 ? -0.166 -5.479 -18.438 1.00 90.75 98 HIS A C 1
ATOM 801 O O . HIS A 1 98 ? 0.302 -5.305 -17.308 1.00 90.75 98 HIS A O 1
ATOM 807 N N . GLU A 1 99 ? 0.453 -5.068 -19.547 1.00 91.38 99 GLU A N 1
ATOM 808 C CA . GLU A 1 99 ? 1.815 -4.514 -19.577 1.00 91.38 99 GLU A CA 1
ATOM 809 C C . GLU A 1 99 ? 1.894 -3.003 -19.837 1.00 91.38 99 GLU A C 1
ATOM 811 O O . GLU A 1 99 ? 2.943 -2.486 -20.213 1.00 91.38 99 GLU A O 1
ATOM 816 N N . THR A 1 100 ? 0.807 -2.266 -19.613 1.00 94.31 100 THR A N 1
ATOM 817 C CA . THR A 1 100 ? 0.845 -0.801 -19.659 1.00 94.31 100 THR A CA 1
ATOM 818 C C . THR A 1 100 ? 0.934 -0.208 -18.257 1.00 94.31 100 THR A C 1
ATOM 820 O O . THR A 1 100 ? 0.462 -0.792 -17.276 1.00 94.31 100 THR A O 1
ATOM 823 N N . PHE A 1 101 ? 1.518 0.987 -18.172 1.00 96.94 101 PHE A N 1
ATOM 824 C CA . PHE A 1 101 ? 1.578 1.785 -16.950 1.00 96.94 101 PHE A CA 1
ATOM 825 C C . PHE A 1 101 ? 0.200 1.873 -16.279 1.00 96.94 101 PHE A C 1
ATOM 827 O O . PHE A 1 101 ? -0.776 2.264 -16.920 1.00 96.94 101 PHE A O 1
ATOM 834 N N . THR A 1 102 ? 0.116 1.451 -15.015 1.00 96.81 102 THR A N 1
ATOM 835 C CA . THR A 1 102 ? -1.136 1.405 -14.246 1.00 96.81 102 THR A CA 1
ATOM 836 C C . THR A 1 102 ? -0.847 1.738 -12.786 1.00 96.81 102 THR A C 1
ATOM 838 O O . THR A 1 102 ? -0.032 1.056 -12.159 1.00 96.81 102 THR A O 1
ATOM 841 N N . ILE A 1 103 ? -1.520 2.763 -12.258 1.00 97.81 103 ILE A N 1
ATOM 842 C CA . ILE A 1 103 ? -1.319 3.285 -10.902 1.00 97.81 103 ILE A CA 1
ATOM 843 C C . ILE A 1 103 ? -2.644 3.529 -10.171 1.00 97.81 103 ILE A C 1
ATOM 845 O O . ILE A 1 103 ? -3.704 3.502 -10.793 1.00 97.81 103 ILE A O 1
ATOM 849 N N . ASP A 1 104 ? -2.544 3.774 -8.864 1.00 97.19 104 ASP A N 1
ATOM 850 C CA . ASP A 1 104 ? -3.558 4.415 -8.016 1.00 97.19 104 ASP A CA 1
ATOM 851 C C . ASP A 1 104 ? -4.953 3.768 -8.055 1.00 97.19 104 ASP A C 1
ATOM 853 O O . ASP A 1 104 ? -5.988 4.435 -8.046 1.00 97.19 104 ASP A O 1
ATOM 857 N N . GLY A 1 105 ? -4.988 2.435 -8.113 1.00 93.88 105 GLY A N 1
ATOM 858 C CA . GLY A 1 105 ? -6.233 1.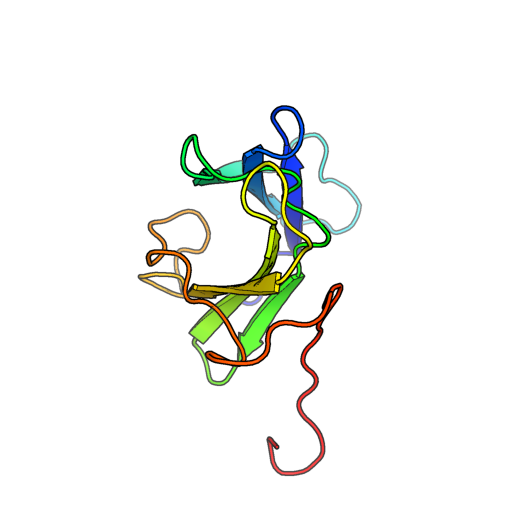681 -8.032 1.00 93.88 105 GLY A CA 1
ATOM 859 C C . GLY A 1 105 ? -6.858 1.750 -6.639 1.00 93.88 105 GLY A C 1
ATOM 860 O O . GLY A 1 105 ? -6.179 1.532 -5.638 1.00 93.88 105 GLY A O 1
ATOM 861 N N . THR A 1 106 ? -8.173 1.956 -6.597 1.00 95.69 106 THR A N 1
ATOM 862 C CA . THR A 1 106 ? -8.989 1.912 -5.377 1.00 95.69 106 THR A CA 1
ATOM 863 C C . THR A 1 106 ? -10.132 0.908 -5.526 1.00 95.69 106 THR A C 1
ATOM 865 O O . THR A 1 106 ? -10.450 0.461 -6.633 1.00 95.69 106 THR A O 1
ATOM 868 N N . VAL A 1 107 ? -10.766 0.548 -4.411 1.00 94.31 107 VAL A N 1
ATOM 869 C CA . VAL A 1 107 ? -11.920 -0.352 -4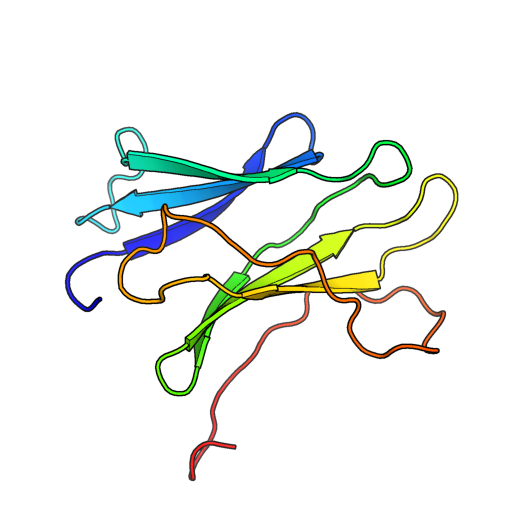.374 1.00 94.31 107 VAL A CA 1
ATOM 870 C C . VAL A 1 107 ? -13.082 0.338 -3.672 1.00 94.31 107 VAL A C 1
ATOM 872 O O . VAL A 1 107 ? -12.919 0.986 -2.643 1.00 94.31 107 VAL A O 1
ATOM 875 N N . LEU A 1 108 ? -14.280 0.158 -4.219 1.00 92.62 108 LEU A N 1
ATOM 876 C CA . LEU A 1 108 ? -15.530 0.590 -3.614 1.00 92.62 108 LEU A CA 1
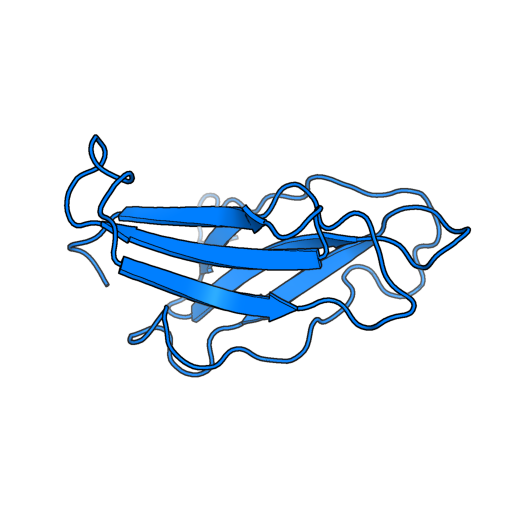ATOM 877 C C . LEU A 1 108 ? -16.539 -0.545 -3.742 1.00 92.62 108 LEU A C 1
ATOM 879 O O . LEU A 1 108 ? -16.755 -1.041 -4.842 1.00 92.62 108 LEU A O 1
ATOM 883 N N . GLN A 1 109 ? -17.176 -0.921 -2.635 1.00 88.62 109 GLN A N 1
ATOM 884 C CA . GLN A 1 109 ? -18.354 -1.781 -2.685 1.00 88.62 109 GLN A CA 1
ATOM 885 C C . GLN A 1 109 ? -19.597 -0.928 -2.951 1.00 88.62 109 GLN A C 1
ATOM 887 O O . GLN A 1 109 ? -19.888 0.010 -2.207 1.00 88.62 109 GLN A O 1
ATOM 892 N N . TYR A 1 110 ? -20.344 -1.270 -3.994 1.00 86.88 110 TYR A N 1
ATOM 893 C C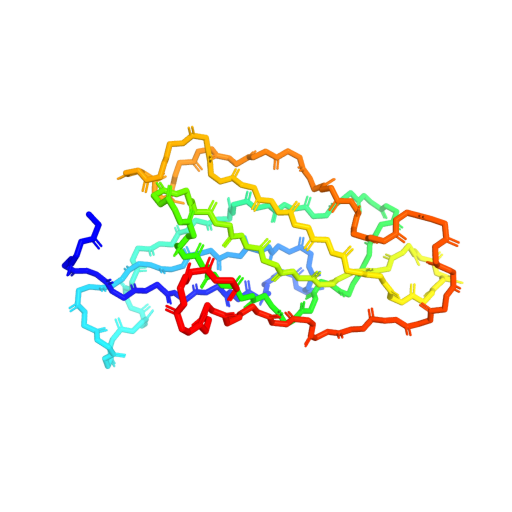A . TYR A 1 110 ? -21.567 -0.605 -4.413 1.00 86.88 110 TYR A CA 1
ATOM 894 C C . TYR A 1 110 ? -22.777 -1.550 -4.357 1.00 86.88 110 TYR A C 1
ATOM 896 O O . TYR A 1 110 ? -22.723 -2.717 -4.750 1.00 86.88 110 TYR A O 1
ATOM 904 N N . GLY A 1 111 ? -23.913 -1.027 -3.884 1.00 84.25 111 GLY A N 1
ATOM 905 C CA . GLY A 1 111 ? -25.192 -1.736 -3.869 1.00 84.25 111 GLY A CA 1
ATOM 906 C C . GLY A 1 111 ? -25.138 -3.076 -3.127 1.00 84.25 111 GLY A C 1
ATOM 907 O O . GLY A 1 111 ? -24.916 -3.129 -1.922 1.00 84.25 111 GLY A O 1
ATOM 908 N N . ASN A 1 112 ? -25.356 -4.171 -3.854 1.00 83.19 112 ASN A N 1
ATOM 909 C CA . ASN A 1 112 ? -25.430 -5.545 -3.346 1.00 83.19 112 ASN A CA 1
ATOM 910 C C . ASN A 1 112 ? -24.059 -6.180 -3.027 1.00 83.19 112 ASN A C 1
ATOM 912 O O . ASN A 1 112 ? -23.894 -7.391 -3.179 1.00 83.19 112 ASN A O 1
ATOM 916 N N . GLY A 1 113 ? -23.085 -5.377 -2.592 1.00 71.81 113 GLY A N 1
ATOM 917 C CA . GLY A 1 113 ? -21.738 -5.834 -2.244 1.00 71.81 113 GLY A CA 1
ATOM 918 C C . GLY A 1 113 ? -20.849 -6.151 -3.449 1.00 71.81 113 GLY A C 1
ATOM 919 O O . GLY A 1 113 ? -19.971 -7.006 -3.329 1.00 71.81 113 GLY A O 1
ATOM 920 N N . ARG A 1 114 ? -21.104 -5.507 -4.595 1.00 62.47 114 ARG A N 1
ATOM 921 C CA . ARG A 1 114 ? -20.287 -5.613 -5.810 1.00 62.47 114 ARG A CA 1
ATOM 922 C C . ARG A 1 114 ? -19.215 -4.545 -5.874 1.00 62.47 114 ARG A C 1
ATOM 924 O O . ARG A 1 114 ? -19.512 -3.416 -5.438 1.00 62.47 114 ARG A O 1
#

Organism: NCBI:txid39272

Foldseek 3Di:
DPQWDKDWDQDDQRFFTKIFIDSDPPDRPPTDIAGQGGDDPQKGRWDQWDWDQAPNWIKIKTWIDGVPAAIFIWMKTAPHSVCPRDHIDPIDTPPPPDRDHDGNDDDDQDDPRD

Radius of gyration: 14.42 Å; chains: 1; bounding box: 41×27×38 Å

Secondary structure (DSSP, 8-state):
-TT-EEEEEEETTTTEEEEEEES-TT--TT-EEEEEEE--TTEEEEEEEEEEEETTEEEEEEEEEETTS--EEEEEEBS-TT-TTS-BPPPEESSTT--S----------TTT-

pLDDT: mean 95.1, std 6.82, range [59.78, 98.81]

InterPro domains:
  IPR006710 Glycoside hydrolase, family 43 [PF04616] (3-114)

Sequence (114 aa):
MGDFYYLAISTNLEHDLTLLKSPYLTNFRNAERRVVYTTGSDFENLWASEIHLIQGQLYIYFTMNRRGDTHRMYVIRADDPNNPLGGWSPATRLLPGHETFTIDGTVLQYGNGR